Protein AF-A0A098EUV3-F1 (afdb_monomer)

Nearest PDB structures (foldseek):
  8utm-assembly1_E  TM=4.635E-01  e=2.327E-01  synthetic construct
  4qjv-assembly2_D  TM=3.927E-01  e=4.950E-01  Thermococcus kodakarensis KOD1
  4kyz-assembly1_A  TM=5.036E-01  e=3.480E+00  synthetic construct
  6rm3-assembly1_LX0  TM=3.423E-01  e=3.268E+00  Vairimorpha necatrix
  8p5d-assembly1_LX0  TM=2.807E-01  e=4.476E+00  Spraguea lophii 42_110

Mean predicted aligned error: 7.54 Å

Radius of gyration: 17.65 Å; Cα contacts (8 Å, |Δi|>4): 147; chains: 1; bounding box: 30×45×53 Å

Solvent-accessible surface area (backbone atoms only — not comparable to full-atom values): 7624 Å² total; per-residue (Å²): 129,76,75,63,62,61,56,56,58,53,56,56,56,52,52,60,53,52,53,55,51,52,54,51,52,50,52,51,51,53,54,50,35,32,44,76,59,73,40,68,77,43,82,48,92,64,76,62,86,81,67,82,48,90,64,37,48,75,49,32,29,40,42,99,59,25,36,40,39,39,38,30,72,47,93,41,66,68,62,52,46,55,52,52,56,54,50,56,73,75,56,90,68,98,45,81,64,49,78,48,81,57,90,71,36,33,38,39,37,38,46,73,61,85,55,59,72,58,56,47,37,51,49,54,24,55,55,61,70,78,110

Foldseek 3Di:
DVVVVVVVVVVVVVVVVVVVVVVVVVVVLLQVLLVVLVWHWDWDPDDDPLQPLVLWDWTKTDTPFFIKIKTFNNVDQVVSVCSVVVSLVPDDAPDRWDKDGDDGMIMITHTPDPPVSVVVSVVSSRVVVND

Secondary structure (DSSP, 8-state):
--SHHHHHHHHHHHHHHHHHHHHHHHHHHHHHHHHHTTPPPEEESSPPSS---TTSEEEEEEETTEEEEEEE--S-HHHHHH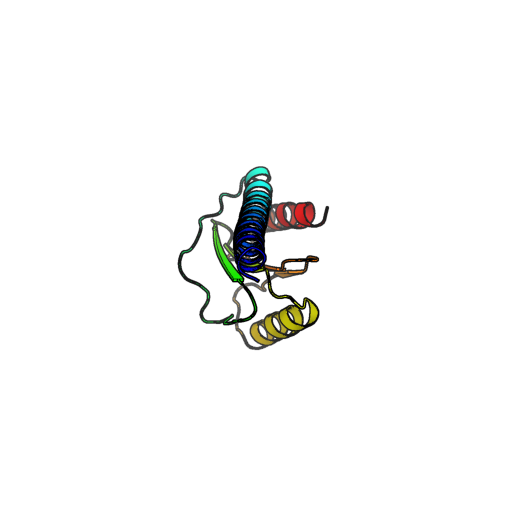HHHHHHTT---SS--EEEE-SSEEEEEEES---HHHHHHHHHHHHHTT-

Structure (mmCIF, N/CA/C/O backbone):
data_AF-A0A098EUV3-F1
#
_entry.id   AF-A0A098EUV3-F1
#
loop_
_atom_site.group_PDB
_atom_site.id
_atom_site.type_symbol
_atom_site.label_atom_id
_atom_site.label_alt_id
_atom_site.label_comp_id
_atom_site.label_asym_id
_atom_site.label_entity_id
_atom_site.label_seq_id
_atom_site.pdbx_PDB_ins_code
_atom_site.Cartn_x
_atom_site.Cartn_y
_atom_site.Cartn_z
_atom_site.occupancy
_atom_site.B_iso_or_equiv
_atom_site.auth_seq_id
_atom_site.auth_comp_id
_atom_site.auth_asym_id
_atom_site.auth_atom_id
_atom_site.pdbx_PDB_model_num
ATOM 1 N N . MET A 1 1 ? 16.422 27.456 -37.519 1.00 50.25 1 MET A N 1
ATOM 2 C CA . MET A 1 1 ? 16.629 26.378 -36.521 1.00 50.25 1 MET A CA 1
ATOM 3 C C . MET A 1 1 ? 16.911 26.858 -35.083 1.00 50.25 1 MET A C 1
ATOM 5 O O . MET A 1 1 ? 17.127 26.018 -34.230 1.00 50.25 1 MET A O 1
ATOM 9 N N . ARG A 1 2 ? 16.851 28.164 -34.746 1.00 48.22 2 ARG A N 1
ATOM 10 C CA . ARG A 1 2 ? 17.010 28.648 -33.348 1.00 48.22 2 ARG A CA 1
ATOM 11 C C . ARG A 1 2 ? 15.706 28.723 -32.531 1.00 48.22 2 ARG A C 1
ATOM 13 O O . ARG A 1 2 ? 15.763 28.720 -31.312 1.00 48.22 2 ARG A O 1
ATOM 20 N N . ARG A 1 3 ? 14.537 28.768 -33.186 1.00 47.22 3 ARG A N 1
ATOM 21 C CA . ARG A 1 3 ? 13.215 28.867 -32.526 1.00 47.22 3 ARG A CA 1
ATOM 22 C C . ARG A 1 3 ? 12.622 27.518 -32.086 1.00 47.22 3 ARG A C 1
ATOM 24 O O . ARG A 1 3 ? 11.745 27.506 -31.238 1.00 47.22 3 ARG A O 1
ATOM 31 N N . LEU A 1 4 ? 13.121 26.401 -32.626 1.00 47.12 4 LEU A N 1
ATOM 32 C CA . LEU A 1 4 ? 12.635 25.048 -32.310 1.00 47.12 4 LEU A CA 1
ATOM 33 C C . LEU A 1 4 ? 13.179 24.528 -30.960 1.00 47.12 4 LEU A C 1
ATOM 35 O O . LEU A 1 4 ? 12.511 23.767 -30.274 1.00 47.12 4 LEU A O 1
ATOM 39 N N . LEU A 1 5 ? 14.367 24.991 -30.554 1.00 49.41 5 LEU A N 1
ATOM 40 C CA . LEU A 1 5 ? 15.049 24.569 -29.322 1.00 49.41 5 LEU A CA 1
ATOM 41 C C . LEU A 1 5 ? 14.424 25.133 -28.034 1.00 49.41 5 LEU A C 1
ATOM 43 O O . LEU A 1 5 ? 14.559 24.515 -26.988 1.00 49.41 5 LEU A O 1
ATOM 47 N N . ILE A 1 6 ? 13.723 26.270 -28.105 1.00 53.44 6 ILE A N 1
ATOM 48 C CA . ILE A 1 6 ? 13.090 26.910 -26.933 1.00 53.44 6 ILE A CA 1
ATOM 49 C C . ILE A 1 6 ? 11.740 26.253 -26.600 1.00 53.44 6 ILE A C 1
ATOM 51 O O . ILE A 1 6 ? 11.339 26.207 -25.442 1.00 53.44 6 ILE A O 1
ATOM 55 N N . PHE A 1 7 ? 11.049 25.698 -27.601 1.00 50.88 7 PHE A N 1
ATOM 56 C CA . PHE A 1 7 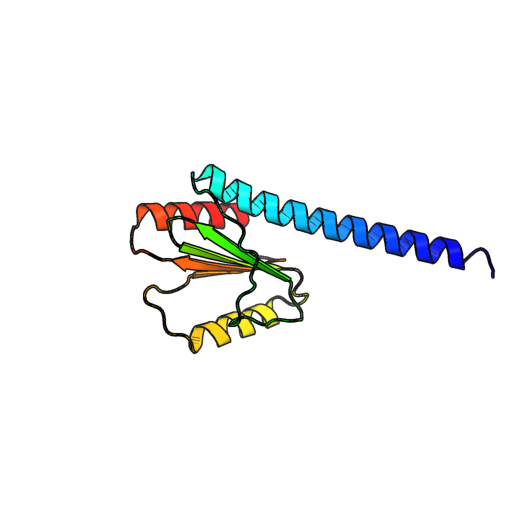? 9.801 24.963 -27.378 1.00 50.88 7 PHE A CA 1
ATOM 57 C C . PHE A 1 7 ? 10.042 23.593 -26.730 1.00 50.88 7 PHE A C 1
ATOM 59 O O . PHE A 1 7 ? 9.251 23.173 -25.889 1.00 50.88 7 PHE A O 1
ATOM 66 N N . LEU A 1 8 ? 11.149 22.919 -27.068 1.00 50.56 8 LEU A N 1
ATOM 67 C CA . LEU A 1 8 ? 11.457 21.589 -26.535 1.00 50.56 8 LEU A CA 1
ATOM 68 C C . LEU A 1 8 ? 11.769 21.611 -25.028 1.00 50.56 8 LEU A C 1
ATOM 70 O O . LEU A 1 8 ? 11.369 20.704 -24.306 1.00 50.56 8 LEU A O 1
ATOM 74 N N . SER A 1 9 ? 12.437 22.657 -24.535 1.00 54.31 9 SER A N 1
ATOM 75 C CA . SER A 1 9 ? 12.745 22.809 -23.108 1.00 54.31 9 SER A CA 1
ATOM 76 C C . SER A 1 9 ? 11.524 23.189 -22.261 1.00 54.31 9 SER A C 1
ATOM 78 O O . SER A 1 9 ? 11.454 22.793 -21.102 1.00 54.31 9 SER A O 1
ATOM 80 N N . PHE A 1 10 ? 10.534 23.887 -22.827 1.00 55.25 10 PHE A N 1
ATOM 81 C CA . PHE A 1 10 ? 9.285 24.211 -22.122 1.00 55.25 10 PHE A CA 1
ATOM 82 C C . PHE A 1 10 ? 8.374 22.986 -21.937 1.00 55.25 10 PHE A C 1
ATOM 84 O O . PHE A 1 10 ? 7.751 22.835 -20.890 1.00 55.25 10 PHE A O 1
ATOM 91 N N . LEU A 1 11 ? 8.337 22.085 -22.926 1.00 54.78 11 LEU A N 1
ATOM 92 C CA . LEU A 1 11 ? 7.590 20.822 -22.849 1.00 54.78 11 LEU A CA 1
ATOM 93 C C . LEU A 1 11 ? 8.120 19.889 -21.746 1.00 54.78 11 LEU A C 1
ATOM 95 O O . LEU A 1 11 ? 7.324 19.286 -21.032 1.00 54.78 11 LEU A O 1
ATOM 99 N N . LEU A 1 12 ? 9.442 19.823 -21.560 1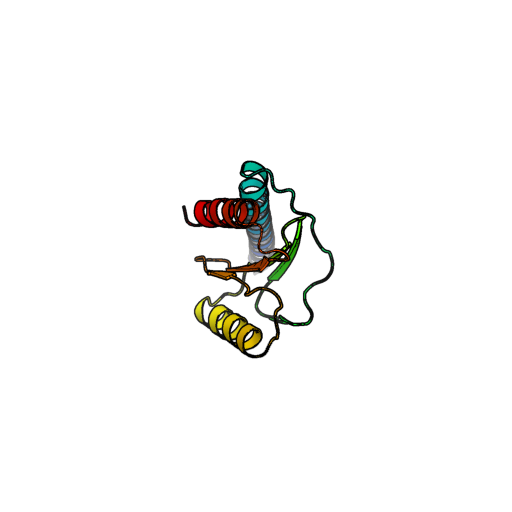.00 55.12 12 LEU A N 1
ATOM 100 C CA . LEU A 1 12 ? 10.071 18.981 -20.531 1.00 55.12 12 LEU A CA 1
ATOM 101 C C . LEU A 1 12 ? 9.845 19.495 -19.097 1.00 55.12 12 LEU A C 1
ATOM 103 O O . LEU A 1 12 ? 9.802 18.706 -18.157 1.00 55.12 12 LEU A O 1
ATOM 107 N N . LEU A 1 13 ? 9.683 20.810 -18.908 1.00 54.91 13 LEU A N 1
ATOM 108 C CA . LEU A 1 13 ? 9.392 21.389 -17.588 1.00 54.91 13 LEU A CA 1
ATOM 109 C C . LEU A 1 13 ? 7.931 21.179 -17.168 1.00 54.91 13 LEU A C 1
ATOM 111 O O . LEU A 1 13 ? 7.647 21.047 -15.980 1.00 54.91 13 LEU A O 1
ATOM 115 N N . LEU A 1 14 ? 7.007 21.122 -18.131 1.00 53.59 14 LEU A N 1
ATOM 116 C CA . LEU A 1 14 ? 5.595 20.844 -17.862 1.00 53.59 14 LEU A CA 1
ATOM 117 C C . LEU A 1 14 ? 5.369 19.380 -17.471 1.00 53.59 14 LEU A C 1
ATOM 119 O O . LEU A 1 14 ? 4.604 19.124 -16.545 1.00 53.59 14 LEU A O 1
ATOM 123 N N . SER A 1 15 ? 6.061 18.430 -18.111 1.00 58.19 15 SER A N 1
ATOM 124 C CA . SER A 1 15 ? 5.916 17.003 -17.789 1.00 58.19 15 SER A CA 1
ATOM 125 C C . SER A 1 15 ? 6.384 16.672 -16.372 1.00 58.19 15 SER A C 1
ATOM 127 O O . SER A 1 15 ? 5.690 15.961 -15.656 1.00 58.19 15 SER A O 1
ATOM 129 N N . ALA A 1 16 ? 7.511 17.244 -15.932 1.00 58.25 16 ALA A N 1
ATOM 130 C CA . ALA A 1 16 ? 8.020 17.038 -14.574 1.00 58.25 16 ALA A CA 1
ATOM 131 C C . ALA A 1 16 ? 7.096 17.629 -13.491 1.00 58.25 16 ALA A C 1
ATOM 133 O O . ALA A 1 16 ? 7.056 17.140 -12.365 1.00 58.25 16 ALA A O 1
ATOM 134 N N . CYS A 1 17 ? 6.346 18.684 -13.824 1.00 59.28 17 CYS A N 1
ATOM 135 C CA . CYS A 1 17 ? 5.401 19.310 -12.901 1.00 59.28 17 CYS A CA 1
ATOM 136 C C . CYS A 1 17 ? 4.115 18.478 -12.745 1.00 59.28 17 CYS A C 1
ATOM 138 O O . CYS A 1 17 ? 3.574 18.393 -11.646 1.00 59.28 17 CYS A O 1
ATOM 140 N N . ILE A 1 18 ? 3.650 17.849 -13.833 1.00 64.00 18 ILE A N 1
ATOM 141 C CA . ILE A 1 18 ? 2.469 16.971 -13.831 1.00 64.00 18 ILE A CA 1
ATOM 142 C C . ILE A 1 18 ? 2.750 15.693 -13.032 1.00 64.00 18 ILE A C 1
ATOM 144 O O . ILE A 1 18 ? 1.967 15.362 -12.148 1.00 64.00 18 ILE A O 1
ATOM 148 N N . ASP A 1 19 ? 3.894 15.048 -13.276 1.00 67.00 19 ASP A N 1
ATOM 149 C CA . ASP A 1 19 ? 4.310 13.817 -12.585 1.00 67.00 19 ASP A CA 1
ATOM 150 C C . ASP A 1 19 ? 4.367 14.028 -11.061 1.00 67.00 19 ASP A C 1
ATOM 152 O O . ASP A 1 19 ? 3.712 13.338 -10.285 1.00 67.00 19 ASP A O 1
ATOM 156 N N . ASN A 1 20 ? 5.017 15.111 -10.617 1.00 73.81 20 ASN A N 1
ATOM 157 C CA . ASN A 1 20 ? 5.085 15.452 -9.195 1.00 73.81 20 ASN A CA 1
ATOM 158 C C . ASN A 1 20 ? 3.699 15.737 -8.577 1.00 73.81 20 ASN A C 1
ATOM 160 O O . ASN A 1 20 ? 3.472 15.476 -7.397 1.00 73.81 20 ASN A O 1
ATOM 164 N N . GLN A 1 21 ? 2.754 16.271 -9.356 1.00 80.75 21 GLN A N 1
ATOM 165 C CA . GLN A 1 21 ? 1.396 16.522 -8.876 1.00 80.75 21 GLN A CA 1
ATOM 166 C C . GLN A 1 21 ? 0.584 15.226 -8.728 1.00 80.75 21 GLN A C 1
ATOM 168 O O . GLN A 1 21 ? -0.220 15.120 -7.801 1.00 80.75 21 GLN A O 1
ATOM 173 N N . GLU A 1 22 ? 0.762 14.259 -9.626 1.00 85.38 22 GLU A N 1
ATOM 174 C CA . GLU A 1 22 ? 0.114 12.946 -9.540 1.00 85.38 22 GLU A CA 1
ATOM 175 C C . GLU A 1 22 ? 0.642 12.141 -8.349 1.00 85.38 22 GLU A C 1
ATOM 177 O O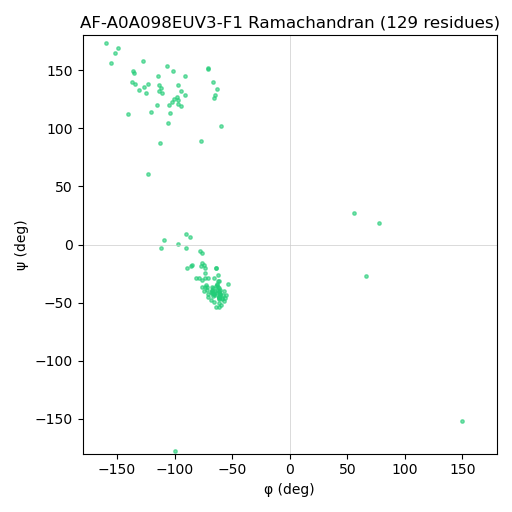 . GLU A 1 22 ? -0.152 11.577 -7.597 1.00 85.38 22 GLU A O 1
ATOM 182 N N . GLU A 1 23 ? 1.950 12.197 -8.088 1.00 88.44 23 GLU A N 1
ATOM 183 C CA . GLU A 1 23 ? 2.556 11.565 -6.912 1.00 88.44 23 GLU A CA 1
ATOM 184 C C . GLU A 1 23 ? 2.017 12.123 -5.595 1.00 88.44 23 GLU A C 1
ATOM 186 O O . GLU A 1 23 ? 1.666 11.360 -4.696 1.00 88.44 23 GLU A O 1
ATOM 191 N N . VAL A 1 24 ? 1.926 13.451 -5.472 1.00 88.25 24 VAL A N 1
ATOM 192 C CA . VAL A 1 24 ? 1.367 14.089 -4.271 1.00 88.25 24 VAL A CA 1
ATOM 193 C C . VAL A 1 24 ? -0.088 13.670 -4.072 1.00 88.25 24 VAL A C 1
ATOM 195 O O . VAL A 1 24 ? -0.462 13.265 -2.977 1.00 88.25 24 VAL A O 1
ATOM 198 N N . LYS A 1 25 ? -0.896 13.673 -5.139 1.00 91.12 25 LYS A N 1
ATOM 199 C CA . LYS A 1 25 ? -2.298 13.238 -5.066 1.00 91.12 25 LYS A CA 1
ATOM 200 C C . LYS A 1 25 ? -2.442 11.780 -4.639 1.00 91.12 25 LYS A C 1
ATOM 202 O O . LYS A 1 25 ? -3.354 11.473 -3.877 1.00 91.12 25 LYS A O 1
ATOM 207 N N . LEU A 1 26 ? -1.577 10.891 -5.127 1.00 93.19 26 LEU A N 1
ATOM 208 C CA . LEU A 1 26 ? -1.580 9.484 -4.730 1.00 93.19 26 LEU A CA 1
ATOM 209 C C . LEU A 1 26 ? -1.320 9.342 -3.227 1.00 93.19 26 LEU A C 1
ATOM 211 O O . LEU A 1 26 ? -2.087 8.678 -2.529 1.00 93.19 26 LEU A O 1
ATOM 215 N N . LYS A 1 27 ? -0.268 9.996 -2.726 1.00 93.44 27 LYS A N 1
ATOM 216 C CA . LYS A 1 27 ? 0.102 9.958 -1.303 1.00 93.44 27 LYS A CA 1
ATOM 217 C C . LYS A 1 27 ? -1.002 10.537 -0.430 1.00 93.44 27 LYS A C 1
ATOM 219 O O . LYS A 1 27 ? -1.401 9.903 0.543 1.00 93.44 27 LYS A O 1
ATOM 224 N N . ASP A 1 28 ? -1.564 11.676 -0.827 1.00 94.19 28 ASP A N 1
ATOM 225 C CA . ASP A 1 28 ? -2.687 12.301 -0.130 1.00 94.19 28 ASP A CA 1
ATOM 226 C C . ASP A 1 28 ? -3.924 11.387 -0.118 1.00 94.19 28 ASP A C 1
ATOM 228 O O . ASP A 1 28 ? -4.578 11.269 0.921 1.00 94.19 28 ASP A O 1
ATOM 232 N N . LYS A 1 29 ? -4.234 10.693 -1.229 1.00 94.50 29 LYS A N 1
ATOM 233 C CA . LYS A 1 29 ? -5.333 9.705 -1.301 1.00 94.50 29 LYS A CA 1
ATOM 234 C C . LYS A 1 29 ? -5.121 8.584 -0.281 1.00 94.50 29 LYS A C 1
ATOM 236 O O . LYS A 1 29 ? -6.048 8.249 0.455 1.00 94.50 29 LYS A O 1
ATOM 241 N N . ILE A 1 30 ? -3.909 8.030 -0.213 1.00 95.50 30 ILE A N 1
ATOM 242 C CA . ILE A 1 30 ? -3.564 6.955 0.727 1.00 95.50 30 ILE A CA 1
ATOM 243 C C . ILE A 1 30 ? -3.683 7.460 2.165 1.00 95.50 30 ILE A C 1
ATOM 245 O O . ILE A 1 30 ? -4.441 6.886 2.943 1.00 95.50 30 ILE A O 1
ATOM 249 N N . ILE A 1 31 ? -3.025 8.568 2.506 1.00 96.06 31 ILE A N 1
ATOM 250 C CA . ILE 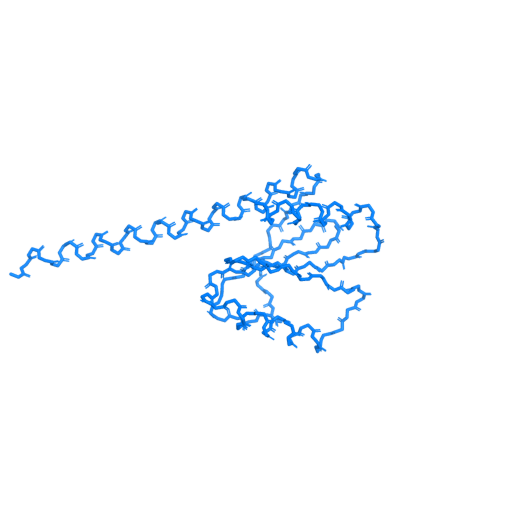A 1 31 ? -3.067 9.149 3.855 1.00 96.06 31 ILE A CA 1
ATOM 251 C C . ILE A 1 31 ? -4.510 9.435 4.288 1.00 96.06 31 ILE A C 1
ATOM 253 O O . ILE A 1 31 ? -4.903 9.055 5.390 1.00 96.06 31 ILE A O 1
ATOM 257 N N . SER A 1 32 ? -5.319 10.034 3.411 1.00 96.44 32 SER A N 1
ATOM 258 C CA . SER A 1 32 ? -6.724 10.342 3.709 1.00 96.44 32 SER A CA 1
ATOM 259 C C . SER A 1 32 ? -7.534 9.076 3.986 1.00 96.44 32 SER A C 1
ATOM 261 O O . SER A 1 32 ? -8.290 9.038 4.953 1.00 96.44 32 SER A O 1
ATOM 263 N N . SER A 1 33 ? -7.336 8.011 3.199 1.00 97.12 33 SER A N 1
ATOM 264 C CA . SER A 1 33 ? -8.079 6.755 3.385 1.00 97.12 33 SER A CA 1
ATOM 265 C C . SER A 1 33 ? -7.838 6.112 4.757 1.00 97.12 33 SER A C 1
ATOM 267 O O . SER A 1 33 ? -8.778 5.606 5.367 1.00 97.12 33 SER A O 1
ATOM 269 N N . PHE A 1 34 ? -6.609 6.191 5.278 1.00 97.19 34 PHE A N 1
ATOM 270 C C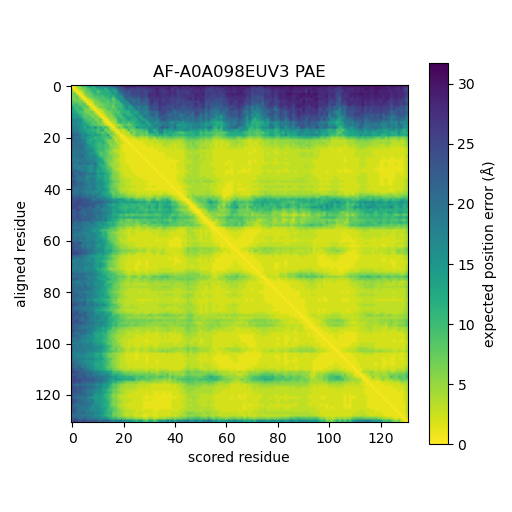A . PHE A 1 34 ? -6.265 5.700 6.614 1.00 97.19 34 PHE A CA 1
ATOM 271 C C . PHE A 1 34 ? -6.793 6.629 7.713 1.00 97.19 34 PHE A C 1
ATOM 273 O O . PHE A 1 34 ? -7.323 6.153 8.717 1.00 97.19 34 PHE A O 1
ATOM 280 N N . GLN A 1 35 ? -6.720 7.947 7.508 1.00 96.62 35 GLN A N 1
ATOM 281 C CA . GLN A 1 35 ? -7.243 8.932 8.460 1.00 96.62 35 GLN A CA 1
ATOM 282 C C . GLN A 1 35 ? -8.758 8.815 8.654 1.00 96.62 35 GLN A C 1
ATOM 284 O O . GLN A 1 35 ? -9.237 8.964 9.777 1.00 96.62 35 GLN A O 1
ATOM 289 N N . GLU A 1 36 ? -9.513 8.509 7.597 1.00 96.94 36 GLU A N 1
ATOM 290 C CA . GLU A 1 36 ? -10.955 8.249 7.687 1.00 96.94 36 GLU A CA 1
ATOM 291 C C . GLU A 1 36 ? -11.292 7.050 8.584 1.00 96.94 36 GLU A C 1
ATOM 293 O O . GLU A 1 36 ? -12.331 7.051 9.240 1.00 96.94 36 GLU A O 1
ATOM 298 N N . GLU A 1 37 ? -10.410 6.051 8.644 1.00 96.94 37 GLU A N 1
ATOM 299 C CA . GLU A 1 37 ? -10.531 4.891 9.538 1.00 96.94 37 GLU A CA 1
ATOM 300 C C . GLU A 1 37 ? -9.920 5.152 10.930 1.00 96.94 37 GLU A C 1
ATOM 302 O O . GLU A 1 37 ? -9.841 4.255 11.772 1.00 96.94 37 GLU A O 1
ATOM 307 N N . GLY A 1 38 ? -9.491 6.390 11.199 1.00 96.38 38 GLY A N 1
ATOM 308 C CA . GLY A 1 38 ? -8.886 6.797 12.465 1.00 96.38 38 GLY A CA 1
ATOM 309 C C . GLY A 1 38 ? -7.428 6.366 12.636 1.00 96.38 38 GLY A C 1
ATOM 310 O O . GLY A 1 38 ? -6.938 6.353 13.763 1.00 96.38 38 GLY A O 1
ATOM 311 N N . ILE A 1 39 ? -6.728 6.016 11.552 1.00 96.19 39 ILE A N 1
ATOM 312 C CA . ILE A 1 39 ? -5.315 5.622 11.571 1.00 96.19 39 ILE A CA 1
ATOM 313 C C . ILE A 1 39 ? -4.447 6.799 11.120 1.00 96.19 39 ILE A C 1
ATOM 315 O O . ILE A 1 39 ? -4.623 7.351 10.033 1.00 96.19 39 ILE A O 1
ATOM 319 N N . HIS A 1 40 ? -3.474 7.174 11.950 1.00 96.06 40 HIS A N 1
ATOM 320 C CA . HIS A 1 40 ? -2.480 8.184 11.600 1.00 96.06 40 HIS A CA 1
ATOM 321 C C . HIS A 1 40 ? -1.225 7.517 11.032 1.00 96.06 40 HIS A C 1
ATOM 323 O O . HIS A 1 40 ? -0.596 6.721 11.722 1.00 96.06 40 HIS A O 1
ATOM 329 N N . LEU A 1 41 ? -0.880 7.841 9.784 1.00 95.88 41 LEU A N 1
ATOM 330 C CA . LEU A 1 41 ? 0.334 7.361 9.127 1.00 95.88 41 LEU A CA 1
ATOM 331 C C . LEU A 1 41 ? 1.497 8.330 9.355 1.00 95.88 41 LEU A C 1
ATOM 333 O O . LEU A 1 41 ? 1.387 9.519 9.048 1.00 95.88 41 LEU A O 1
ATOM 337 N N . GLU A 1 42 ? 2.628 7.805 9.815 1.00 94.56 42 GLU A N 1
ATOM 338 C CA . GLU A 1 42 ? 3.874 8.549 9.992 1.00 94.56 42 GLU A CA 1
ATOM 339 C C . GLU A 1 42 ? 4.874 8.186 8.889 1.00 94.56 42 GLU A C 1
ATOM 341 O O . GLU A 1 42 ? 5.257 7.027 8.744 1.00 94.56 42 GLU A O 1
ATOM 346 N N . VAL A 1 43 ? 5.305 9.178 8.102 1.00 91.94 43 VAL A N 1
ATOM 347 C CA . VAL A 1 43 ? 6.280 8.979 7.015 1.00 91.94 43 VAL A CA 1
ATOM 348 C C . VAL A 1 43 ? 7.635 8.576 7.589 1.00 91.94 43 VAL A C 1
ATOM 350 O O . VAL A 1 43 ? 8.231 9.319 8.374 1.00 91.94 43 VAL A O 1
ATOM 353 N N . GLN A 1 44 ? 8.175 7.463 7.103 1.00 88.56 44 GLN A N 1
ATOM 354 C CA . GLN A 1 44 ? 9.545 7.050 7.368 1.00 88.56 44 GLN A CA 1
ATOM 355 C C . GLN A 1 44 ? 10.481 7.513 6.252 1.00 88.56 44 GLN A C 1
ATOM 357 O O . GLN A 1 44 ? 10.210 7.341 5.066 1.00 88.56 44 GLN A O 1
ATOM 362 N N . LYS A 1 45 ? 11.608 8.120 6.643 1.00 76.00 45 LYS A N 1
ATOM 363 C CA . LYS A 1 45 ? 12.590 8.681 5.694 1.00 76.00 45 LYS A CA 1
ATOM 364 C C . LYS A 1 45 ? 13.476 7.628 5.034 1.00 76.00 45 LYS A C 1
ATOM 366 O O . LYS A 1 45 ? 14.101 7.927 4.019 1.00 76.00 45 LYS A O 1
ATOM 371 N N . ASP A 1 46 ? 13.547 6.440 5.622 1.00 73.19 46 ASP A N 1
ATOM 372 C CA . ASP A 1 46 ? 14.406 5.368 5.146 1.00 73.19 46 ASP A CA 1
ATOM 373 C C . ASP A 1 46 ? 13.603 4.395 4.284 1.00 73.19 46 ASP A C 1
ATOM 375 O O . ASP A 1 46 ? 12.586 3.848 4.716 1.00 73.19 46 ASP A O 1
ATOM 379 N N . ASN A 1 47 ? 14.098 4.149 3.071 1.00 73.31 47 ASN A N 1
ATOM 380 C CA . ASN A 1 47 ? 13.589 3.077 2.227 1.00 73.31 47 ASN A CA 1
ATOM 381 C C . ASN A 1 47 ? 13.998 1.716 2.797 1.00 73.31 47 ASN A C 1
ATOM 383 O O . ASN A 1 47 ? 15.037 1.555 3.451 1.00 73.31 47 ASN A O 1
ATOM 387 N N . SER A 1 48 ? 13.183 0.711 2.523 1.00 69.75 48 SER A N 1
ATOM 388 C CA . SER A 1 48 ? 13.437 -0.661 2.896 1.00 69.75 48 SER A CA 1
ATOM 389 C C . SER A 1 48 ? 14.699 -1.169 2.194 1.00 69.75 48 SER A C 1
ATOM 391 O O . SER A 1 48 ? 14.904 -1.011 0.993 1.00 69.75 48 SER A O 1
ATOM 393 N N . LYS A 1 49 ? 15.575 -1.830 2.953 1.00 71.00 49 LYS A N 1
ATOM 394 C CA . LYS A 1 49 ? 16.740 -2.517 2.371 1.00 71.00 49 LYS A CA 1
ATOM 395 C C . LYS A 1 49 ? 16.349 -3.806 1.648 1.00 71.00 49 LYS A C 1
ATOM 397 O O . LYS A 1 49 ? 17.124 -4.319 0.850 1.00 71.00 49 LYS A O 1
ATOM 402 N N . SER A 1 50 ? 15.179 -4.348 1.981 1.00 71.94 50 SER A N 1
ATOM 403 C CA . SER A 1 50 ? 14.685 -5.627 1.476 1.00 71.94 50 SER A CA 1
ATOM 404 C C . SER A 1 50 ? 13.959 -5.503 0.140 1.00 71.94 50 SER A C 1
ATOM 406 O O . SER A 1 50 ? 13.836 -6.511 -0.542 1.00 71.94 50 SER A O 1
ATOM 408 N N . PHE A 1 51 ? 13.507 -4.311 -0.258 1.00 78.56 51 PHE A N 1
ATOM 409 C CA . PHE A 1 51 ? 12.790 -4.085 -1.514 1.00 78.56 51 PHE A CA 1
ATOM 410 C C . PHE A 1 51 ? 13.498 -3.023 -2.371 1.00 78.56 51 PHE A C 1
ATOM 412 O O . PHE A 1 51 ? 12.945 -1.987 -2.710 1.00 78.56 51 PHE A O 1
ATOM 419 N N . ASP A 1 52 ? 14.752 -3.291 -2.753 1.00 74.56 52 ASP A N 1
ATOM 420 C CA . ASP A 1 52 ? 15.496 -2.423 -3.677 1.00 74.56 52 ASP A CA 1
ATOM 421 C C . ASP A 1 52 ? 15.032 -2.635 -5.129 1.00 74.56 52 ASP A C 1
ATOM 423 O O . ASP A 1 52 ? 15.523 -3.500 -5.868 1.00 74.56 52 ASP A O 1
ATOM 427 N N . PHE A 1 53 ? 14.020 -1.866 -5.524 1.00 82.56 53 PHE A N 1
ATOM 428 C CA . PHE A 1 53 ? 13.422 -1.895 -6.854 1.00 82.56 53 PHE A CA 1
ATOM 429 C C . PHE A 1 53 ? 13.721 -0.579 -7.583 1.00 82.56 53 PHE A C 1
ATOM 431 O O . PHE A 1 53 ? 12.900 0.337 -7.537 1.00 82.56 53 PHE A O 1
ATOM 438 N N . PRO A 1 54 ? 14.865 -0.465 -8.287 1.00 76.06 54 PRO A N 1
ATOM 439 C CA . PRO A 1 54 ? 15.323 0.799 -8.873 1.00 76.06 54 PRO A CA 1
ATOM 440 C C . PRO A 1 54 ? 14.389 1.348 -9.959 1.00 76.06 54 PRO A C 1
ATOM 442 O O . PRO A 1 54 ? 14.431 2.532 -10.277 1.00 76.06 54 PRO A O 1
ATOM 445 N N . GLU A 1 55 ? 13.549 0.493 -10.542 1.00 82.44 55 GLU A N 1
ATOM 446 C CA . GLU A 1 55 ? 12.491 0.887 -11.471 1.00 82.44 55 GLU A CA 1
ATOM 447 C C . GLU A 1 55 ? 11.242 1.487 -10.806 1.00 82.44 55 GLU A C 1
ATOM 449 O O . GLU A 1 55 ? 10.355 1.919 -11.530 1.00 82.44 55 GLU A O 1
ATOM 454 N N . SER A 1 56 ? 11.148 1.514 -9.474 1.00 89.69 56 SER A N 1
ATOM 455 C CA . SER A 1 56 ? 9.985 2.009 -8.730 1.00 89.69 56 SER A CA 1
ATOM 456 C C . SER A 1 56 ? 10.379 3.047 -7.686 1.00 89.69 56 SER A C 1
ATOM 458 O O . SER A 1 56 ? 11.519 3.086 -7.223 1.00 89.69 56 SER A O 1
ATOM 460 N N . LYS A 1 57 ? 9.420 3.876 -7.284 1.00 90.88 57 LYS A N 1
ATOM 461 C CA . LYS A 1 57 ? 9.535 4.686 -6.074 1.00 90.88 57 LYS A CA 1
ATOM 462 C C . LYS A 1 57 ? 8.956 3.917 -4.896 1.00 90.88 57 LYS A C 1
ATOM 464 O O . LYS A 1 57 ? 7.972 3.196 -5.055 1.00 90.88 57 LYS A O 1
ATOM 469 N N . GLU A 1 58 ? 9.568 4.108 -3.735 1.00 92.12 58 GLU A N 1
ATOM 470 C CA . GLU A 1 58 ? 9.159 3.496 -2.476 1.00 92.12 58 GLU A CA 1
ATOM 471 C C . GLU A 1 58 ? 8.888 4.589 -1.438 1.00 92.12 58 GLU A C 1
ATOM 473 O O . GLU A 1 58 ? 9.654 5.550 -1.339 1.00 92.12 58 GLU A O 1
ATOM 478 N N . GLU A 1 59 ? 7.819 4.434 -0.661 1.00 92.56 59 GLU A N 1
ATOM 479 C CA . GLU A 1 59 ? 7.585 5.218 0.550 1.00 92.56 59 GLU A CA 1
ATOM 480 C C . GLU A 1 59 ? 7.080 4.322 1.678 1.00 92.56 59 GLU A C 1
ATOM 482 O O . GLU A 1 59 ? 6.282 3.409 1.461 1.00 92.56 59 GLU A O 1
ATOM 487 N N . ASN A 1 60 ? 7.562 4.577 2.890 1.00 94.31 60 ASN A N 1
ATOM 488 C CA . ASN A 1 60 ? 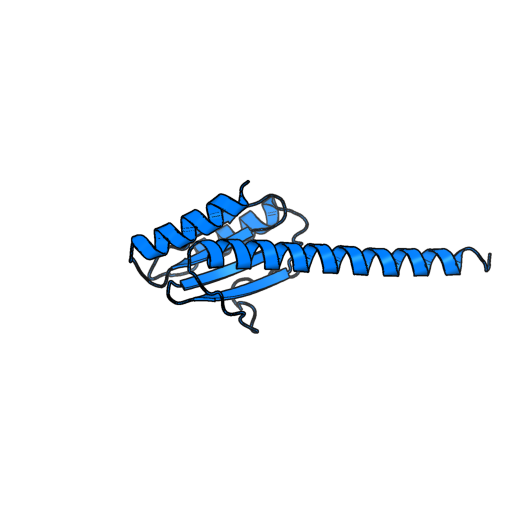7.253 3.774 4.063 1.00 94.31 60 ASN A CA 1
ATOM 489 C C . ASN A 1 60 ? 6.442 4.603 5.048 1.00 94.31 60 ASN A C 1
ATOM 491 O O . ASN A 1 60 ? 6.780 5.759 5.308 1.00 94.31 60 ASN A O 1
ATOM 495 N N . TYR A 1 61 ? 5.413 3.989 5.621 1.00 94.88 61 TYR A N 1
ATOM 496 C CA . TYR A 1 61 ? 4.613 4.604 6.669 1.00 94.88 61 TYR A CA 1
ATOM 497 C C . TYR A 1 61 ? 4.457 3.651 7.844 1.00 94.88 61 TYR A C 1
ATOM 499 O O . TYR A 1 61 ? 4.088 2.493 7.645 1.00 94.88 61 TYR A O 1
ATOM 507 N N . ASP A 1 62 ? 4.666 4.163 9.051 1.00 95.38 62 ASP A N 1
ATOM 508 C CA . ASP A 1 62 ? 4.424 3.440 10.297 1.00 95.38 62 ASP A CA 1
ATOM 509 C C . ASP A 1 62 ? 3.162 3.964 10.991 1.00 95.38 62 ASP A C 1
ATOM 511 O O . ASP A 1 62 ? 2.747 5.110 10.802 1.00 95.38 62 ASP A O 1
ATOM 515 N N . PHE A 1 63 ? 2.533 3.101 11.785 1.00 94.62 63 PHE A N 1
ATOM 516 C CA . PHE A 1 63 ? 1.389 3.411 12.638 1.00 94.62 63 PHE A CA 1
ATOM 517 C C . PHE A 1 63 ? 1.272 2.354 13.750 1.00 94.62 63 PHE A C 1
ATOM 519 O O . PHE A 1 63 ? 1.974 1.344 13.744 1.00 94.62 63 PHE A O 1
ATOM 526 N N . GLU A 1 64 ? 0.367 2.548 14.714 1.00 90.44 64 GLU A N 1
ATOM 527 C CA . GLU A 1 64 ? 0.214 1.642 15.870 1.00 90.44 64 GLU A CA 1
ATOM 528 C C . GLU A 1 64 ? 0.016 0.163 15.472 1.00 90.44 64 GLU A C 1
ATOM 530 O O . GLU A 1 64 ? 0.506 -0.742 16.144 1.00 90.44 64 GLU A O 1
ATOM 535 N N . GLY A 1 65 ? -0.664 -0.090 14.349 1.00 89.88 65 GLY A N 1
ATOM 536 C CA . GLY A 1 65 ? -1.013 -1.436 13.885 1.00 89.88 65 GLY A CA 1
ATOM 537 C C . GLY A 1 65 ? -0.004 -2.114 12.974 1.00 89.88 65 GLY A C 1
ATOM 538 O O . GLY A 1 65 ? -0.223 -3.263 12.578 1.00 89.88 65 GLY A O 1
ATOM 539 N N . GLY A 1 66 ? 1.080 -1.436 12.610 1.00 94.19 66 GLY A N 1
ATOM 540 C CA . GLY A 1 66 ? 2.031 -1.986 11.662 1.00 94.19 66 GLY A CA 1
ATOM 541 C C . GLY A 1 66 ? 2.725 -0.936 10.824 1.00 94.19 66 GLY A C 1
ATOM 542 O O . GLY A 1 66 ? 2.889 0.218 11.214 1.00 94.19 66 GLY A O 1
ATOM 543 N N . ARG A 1 67 ? 3.113 -1.375 9.635 1.00 94.88 67 ARG A N 1
ATOM 544 C CA . ARG A 1 67 ? 3.694 -0.522 8.608 1.00 94.88 67 ARG A CA 1
ATOM 545 C C . ARG A 1 67 ? 3.094 -0.840 7.255 1.00 94.88 67 ARG A C 1
ATOM 547 O O . ARG A 1 67 ? 2.758 -1.993 6.977 1.00 94.88 67 ARG A O 1
ATOM 554 N N . ILE A 1 68 ? 3.017 0.162 6.395 1.00 96.06 68 ILE A N 1
ATOM 555 C CA . ILE A 1 68 ? 2.776 -0.040 4.971 1.00 96.06 68 ILE A CA 1
ATOM 556 C C . ILE A 1 68 ? 3.998 0.391 4.161 1.00 96.06 68 ILE A C 1
ATOM 558 O O . ILE A 1 68 ? 4.685 1.352 4.506 1.00 96.06 68 ILE A O 1
ATOM 562 N N . ILE A 1 69 ? 4.258 -0.330 3.075 1.00 95.44 69 ILE A N 1
ATOM 563 C CA . ILE A 1 69 ? 5.239 0.042 2.056 1.00 95.44 69 ILE A CA 1
ATOM 564 C C . ILE A 1 69 ? 4.483 0.294 0.759 1.00 95.44 69 ILE A C 1
ATOM 566 O O . ILE A 1 69 ? 3.806 -0.604 0.257 1.00 95.44 69 ILE A O 1
ATOM 570 N N . LEU A 1 70 ? 4.586 1.511 0.237 1.00 95.38 70 LEU A N 1
ATOM 571 C CA . LEU A 1 70 ? 3.989 1.943 -1.018 1.00 95.38 70 LEU A CA 1
ATOM 572 C C . LEU A 1 70 ? 5.026 1.849 -2.139 1.00 95.38 70 LEU A C 1
ATOM 574 O O . LEU A 1 70 ? 6.060 2.505 -2.067 1.00 95.38 70 LEU A O 1
ATOM 578 N N . PHE A 1 71 ? 4.705 1.111 -3.200 1.00 95.00 71 PHE A N 1
ATOM 579 C CA . PHE A 1 71 ? 5.458 1.087 -4.454 1.00 95.00 71 PHE A CA 1
ATOM 580 C C . PHE A 1 71 ? 4.650 1.745 -5.565 1.00 95.00 71 PHE A C 1
ATOM 582 O O . PHE A 1 71 ? 3.489 1.396 -5.774 1.00 95.00 71 PHE A O 1
ATOM 589 N N . TYR A 1 72 ? 5.255 2.664 -6.309 1.00 93.75 72 TYR A N 1
ATOM 590 C CA . TYR A 1 72 ? 4.591 3.381 -7.401 1.00 93.75 72 TYR A CA 1
ATOM 591 C C . TYR A 1 72 ? 5.585 3.759 -8.506 1.00 93.75 72 TYR A C 1
ATOM 593 O O . TYR A 1 72 ? 6.796 3.586 -8.352 1.00 93.75 72 TYR A O 1
ATOM 601 N N . ASN A 1 73 ? 5.084 4.217 -9.656 1.00 91.06 73 ASN A N 1
ATOM 602 C CA . ASN A 1 73 ? 5.889 4.545 -10.843 1.00 91.06 73 ASN A CA 1
ATOM 603 C C . ASN A 1 73 ? 6.771 3.382 -11.358 1.00 91.06 73 ASN A C 1
ATOM 605 O O . ASN A 1 73 ? 7.790 3.618 -11.998 1.00 91.06 73 ASN A O 1
ATOM 609 N N . PHE A 1 74 ? 6.377 2.122 -11.125 1.00 88.12 74 PHE A N 1
ATOM 610 C CA . PHE A 1 74 ? 7.154 0.931 -11.516 1.00 88.12 74 PHE A CA 1
ATOM 611 C C . PHE A 1 74 ? 7.093 0.573 -13.013 1.00 88.12 74 PHE A C 1
ATOM 613 O O . PHE A 1 74 ? 7.776 -0.351 -13.457 1.00 88.12 74 PHE A O 1
ATOM 620 N N . GLY A 1 75 ? 6.252 1.252 -13.803 1.00 83.12 75 GLY A N 1
ATOM 621 C CA . GLY A 1 75 ? 6.108 1.094 -15.260 1.00 83.12 75 GLY A CA 1
ATOM 622 C C . GLY A 1 75 ? 5.547 -0.253 -15.753 1.00 83.12 75 GLY A C 1
ATOM 623 O O . GLY A 1 75 ? 4.945 -0.305 -16.822 1.00 83.12 75 GLY A O 1
ATOM 624 N N . ASN A 1 76 ? 5.721 -1.345 -15.002 1.00 87.25 76 ASN A N 1
ATOM 625 C CA . ASN A 1 76 ? 5.199 -2.675 -15.303 1.00 87.25 76 ASN A CA 1
ATOM 626 C C . ASN A 1 76 ? 4.700 -3.377 -14.028 1.00 87.25 76 ASN A C 1
ATOM 628 O O . ASN A 1 76 ? 5.491 -3.772 -13.168 1.00 87.25 76 ASN A O 1
ATOM 632 N N . ARG A 1 77 ? 3.378 -3.565 -13.951 1.00 88.81 77 ARG A N 1
ATOM 633 C CA . ARG A 1 77 ? 2.682 -4.166 -12.806 1.00 88.81 77 ARG A CA 1
ATOM 634 C C . ARG A 1 77 ? 3.044 -5.634 -12.560 1.00 88.81 77 ARG A C 1
ATOM 636 O O . ARG A 1 77 ? 3.220 -6.036 -11.415 1.00 88.81 77 ARG A O 1
ATOM 643 N N . GLU A 1 78 ? 3.191 -6.435 -13.609 1.00 90.94 78 GLU A N 1
ATOM 644 C CA . GLU A 1 78 ? 3.539 -7.855 -13.450 1.00 90.94 78 GLU A CA 1
ATOM 645 C C . GLU A 1 78 ? 4.959 -8.014 -12.907 1.00 90.94 78 GLU A C 1
ATOM 647 O O . GLU A 1 78 ? 5.210 -8.807 -12.004 1.00 90.94 78 GLU A O 1
ATOM 652 N N . ARG A 1 79 ? 5.887 -7.176 -13.375 1.00 89.44 79 ARG A N 1
ATOM 653 C CA . ARG A 1 79 ? 7.271 -7.208 -12.899 1.00 89.44 79 ARG A CA 1
ATOM 654 C C . ARG A 1 79 ? 7.396 -6.807 -11.428 1.00 89.44 79 ARG A C 1
ATOM 656 O O . ARG A 1 79 ? 8.164 -7.438 -10.703 1.00 89.44 79 ARG A O 1
ATOM 663 N N . ILE A 1 80 ? 6.681 -5.770 -10.976 1.00 91.50 80 ILE A N 1
ATOM 664 C CA . ILE A 1 80 ? 6.709 -5.396 -9.551 1.00 91.50 80 ILE A CA 1
ATOM 665 C C . ILE A 1 80 ? 6.058 -6.485 -8.694 1.00 91.50 80 ILE A C 1
ATOM 667 O O . ILE A 1 80 ? 6.575 -6.807 -7.628 1.00 91.50 80 ILE A O 1
ATOM 671 N N . LYS A 1 81 ? 4.989 -7.115 -9.196 1.00 94.00 81 LYS A N 1
ATOM 672 C CA . LYS A 1 81 ? 4.317 -8.235 -8.539 1.00 94.00 81 LYS A CA 1
ATOM 673 C C . LYS A 1 81 ? 5.255 -9.418 -8.326 1.00 94.00 81 LYS A C 1
ATOM 675 O O . LYS A 1 81 ? 5.406 -9.873 -7.199 1.00 94.00 81 LYS A O 1
ATOM 680 N N . GLU A 1 82 ? 5.933 -9.875 -9.377 1.00 92.88 82 GLU A N 1
ATOM 681 C CA . GLU A 1 82 ? 6.900 -10.976 -9.287 1.00 92.88 82 GLU A CA 1
ATOM 682 C C . GLU A 1 82 ? 8.011 -10.689 -8.270 1.00 92.88 82 GLU A C 1
ATOM 684 O O . GLU A 1 82 ? 8.417 -11.575 -7.519 1.00 92.88 82 GLU A O 1
ATOM 689 N N . ARG A 1 83 ? 8.494 -9.443 -8.220 1.00 92.06 83 ARG A N 1
ATOM 690 C CA . ARG A 1 83 ? 9.553 -9.032 -7.292 1.00 92.06 83 ARG A CA 1
ATOM 691 C C . ARG A 1 83 ? 9.085 -8.960 -5.844 1.00 92.06 83 ARG A C 1
ATOM 693 O O . ARG A 1 83 ? 9.791 -9.447 -4.965 1.00 92.06 83 ARG A O 1
ATOM 700 N N . ILE A 1 84 ? 7.917 -8.371 -5.595 1.00 94.56 84 ILE A N 1
ATOM 701 C CA . ILE A 1 84 ? 7.320 -8.327 -4.257 1.00 94.56 84 ILE A CA 1
ATOM 702 C C . ILE A 1 84 ? 7.057 -9.752 -3.772 1.00 94.56 84 ILE A C 1
ATOM 704 O O . ILE A 1 84 ? 7.558 -10.135 -2.716 1.00 94.56 84 ILE A O 1
ATOM 708 N N . ASP A 1 85 ? 6.341 -10.550 -4.567 1.00 93.25 85 ASP A N 1
ATOM 709 C CA . ASP A 1 85 ? 5.975 -11.920 -4.208 1.00 93.25 85 ASP A CA 1
ATOM 710 C C . ASP A 1 85 ? 7.241 -12.782 -3.990 1.00 93.25 85 ASP A C 1
ATOM 712 O O . ASP A 1 85 ? 7.315 -13.553 -3.032 1.00 93.25 85 ASP A O 1
ATOM 716 N N . GLY A 1 86 ? 8.279 -12.598 -4.817 1.00 93.12 86 GLY A N 1
ATOM 717 C CA . GLY A 1 86 ? 9.570 -13.277 -4.680 1.00 93.12 86 GLY A CA 1
ATOM 718 C C . GLY A 1 86 ? 10.342 -12.904 -3.410 1.00 93.12 86 GLY A C 1
ATOM 719 O O . GLY A 1 86 ? 10.865 -13.792 -2.736 1.00 93.12 86 GLY A O 1
ATOM 720 N N . ASN A 1 87 ? 10.385 -11.618 -3.048 1.00 92.69 87 ASN A N 1
ATOM 721 C CA . ASN A 1 87 ? 11.033 -11.170 -1.813 1.00 92.69 87 ASN A CA 1
ATOM 722 C C . ASN A 1 87 ? 10.286 -11.673 -0.575 1.00 92.69 87 ASN A C 1
ATOM 724 O O . ASN A 1 87 ? 10.909 -12.173 0.358 1.00 92.69 87 ASN A O 1
ATOM 728 N N . LEU A 1 88 ? 8.953 -11.592 -0.573 1.00 94.00 88 LEU A N 1
ATOM 729 C CA . LEU A 1 88 ? 8.139 -12.063 0.548 1.00 94.00 88 LEU A CA 1
ATOM 730 C C . LEU A 1 88 ? 8.269 -13.576 0.765 1.00 94.00 88 LEU A C 1
ATOM 732 O O . LEU A 1 88 ? 8.280 -14.023 1.907 1.00 94.00 88 LEU A O 1
ATOM 736 N N . ALA A 1 89 ? 8.425 -14.365 -0.301 1.00 92.69 89 ALA A N 1
ATOM 737 C CA . ALA A 1 89 ? 8.548 -15.821 -0.208 1.00 92.69 89 ALA A CA 1
ATOM 738 C C . ALA A 1 89 ? 9.807 -16.308 0.536 1.00 92.69 89 ALA A C 1
ATOM 740 O O . ALA A 1 89 ? 9.842 -17.453 0.984 1.00 92.69 89 ALA A O 1
ATOM 741 N N . VAL A 1 90 ? 10.841 -15.469 0.652 1.00 91.25 90 VAL A N 1
ATOM 742 C CA . VAL A 1 90 ? 12.125 -15.824 1.286 1.00 91.25 90 VAL A CA 1
ATOM 743 C C . VAL A 1 90 ? 12.349 -15.137 2.634 1.00 91.25 90 VAL A C 1
ATOM 745 O O . VAL A 1 90 ? 13.417 -15.275 3.228 1.00 91.25 90 VAL A O 1
ATOM 748 N N . MET A 1 91 ? 11.364 -14.380 3.112 1.00 90.56 91 MET A N 1
ATOM 749 C CA . MET A 1 91 ? 11.427 -13.649 4.372 1.00 90.56 91 MET A CA 1
ATOM 750 C C . MET A 1 91 ? 10.660 -14.386 5.473 1.00 90.56 91 MET A C 1
ATOM 752 O O . MET A 1 91 ? 9.663 -15.060 5.223 1.00 90.56 91 MET A O 1
ATOM 756 N N . GLU A 1 92 ? 11.122 -14.227 6.711 1.00 89.81 92 GLU A N 1
ATOM 757 C CA . GLU A 1 92 ? 10.424 -14.726 7.895 1.00 89.81 92 GLU A CA 1
ATOM 758 C C . GLU A 1 92 ? 9.604 -13.605 8.533 1.00 89.81 92 GLU A C 1
ATOM 760 O O . GLU A 1 92 ? 10.080 -12.476 8.680 1.00 89.81 92 GLU A O 1
ATOM 765 N N . PHE A 1 93 ? 8.374 -13.927 8.938 1.00 88.94 93 PHE A N 1
ATOM 766 C CA . PHE A 1 93 ? 7.451 -12.966 9.530 1.00 88.94 93 PHE A CA 1
ATOM 767 C C . PHE A 1 93 ? 6.778 -13.535 10.772 1.00 88.94 93 PHE A C 1
ATOM 769 O O . PHE A 1 93 ? 6.316 -14.675 10.766 1.00 88.94 93 PHE A O 1
ATOM 776 N N . THR A 1 94 ? 6.657 -12.707 11.809 1.00 89.06 94 THR A N 1
ATOM 777 C CA . THR A 1 94 ? 5.815 -13.017 12.974 1.00 89.06 94 THR A CA 1
ATOM 778 C C . THR A 1 94 ? 4.334 -13.031 12.591 1.00 89.06 94 THR A C 1
ATOM 780 O O . THR A 1 94 ? 3.603 -13.925 13.003 1.00 89.06 94 THR A O 1
ATOM 783 N N . HIS A 1 95 ? 3.912 -12.071 11.763 1.00 90.62 95 HIS A N 1
ATOM 784 C CA . HIS A 1 95 ? 2.560 -11.967 11.218 1.00 90.62 95 HIS A CA 1
ATOM 785 C C . HIS A 1 95 ? 2.643 -11.861 9.695 1.00 90.62 95 HIS A C 1
ATOM 787 O O . HIS A 1 95 ? 3.482 -11.127 9.170 1.00 90.62 95 HIS A O 1
ATOM 793 N N . SER A 1 96 ? 1.799 -12.603 8.976 1.00 91.56 96 SER A N 1
ATOM 794 C CA . SER A 1 96 ? 1.856 -12.648 7.513 1.00 91.56 96 SER A CA 1
ATOM 795 C C . SER A 1 96 ? 1.525 -11.282 6.896 1.00 91.56 96 SER A C 1
ATOM 797 O O . SER A 1 96 ? 0.480 -10.720 7.225 1.00 91.56 96 SER A O 1
ATOM 799 N N . PRO A 1 97 ? 2.371 -10.755 5.994 1.00 94.94 97 PRO A N 1
ATOM 800 C CA . PRO A 1 97 ? 2.061 -9.528 5.280 1.00 94.94 97 PRO A CA 1
ATOM 801 C C . PRO A 1 97 ? 0.943 -9.737 4.260 1.00 94.94 97 PRO A C 1
ATOM 803 O O . PRO A 1 97 ? 0.792 -10.815 3.681 1.00 94.94 97 PRO A O 1
ATOM 806 N N . GLU A 1 98 ? 0.192 -8.673 4.003 1.00 95.06 98 GLU A N 1
ATOM 807 C CA . GLU A 1 98 ? -0.862 -8.631 2.993 1.00 95.06 98 GLU A CA 1
ATOM 808 C C . GLU A 1 98 ? -0.444 -7.693 1.855 1.00 95.06 98 GLU A C 1
ATOM 810 O O . GLU A 1 98 ? 0.036 -6.585 2.100 1.00 95.06 98 GLU A O 1
ATOM 815 N N . VAL A 1 99 ? -0.626 -8.117 0.601 1.00 95.75 99 VAL A N 1
ATOM 816 C CA . VAL A 1 99 ? -0.240 -7.324 -0.577 1.00 95.75 99 VAL A CA 1
ATOM 817 C C . VAL A 1 99 ? -1.466 -6.903 -1.372 1.00 95.75 99 VAL A C 1
ATOM 819 O O . VAL A 1 99 ? -2.320 -7.721 -1.712 1.00 95.75 99 VAL A O 1
ATOM 822 N N . TYR A 1 100 ? -1.512 -5.621 -1.718 1.00 95.69 100 TYR A N 1
ATOM 823 C CA . TYR A 1 100 ? -2.599 -4.981 -2.444 1.00 95.69 100 TYR A CA 1
ATOM 824 C C . TYR A 1 100 ? -2.058 -4.384 -3.741 1.00 95.69 100 TYR A C 1
ATOM 826 O O . TYR A 1 100 ? -1.260 -3.449 -3.718 1.00 95.69 100 TYR A O 1
ATOM 834 N N . TYR A 1 101 ? -2.499 -4.928 -4.875 1.00 93.06 101 TYR A N 1
ATOM 835 C CA . TYR A 1 101 ? -2.075 -4.497 -6.207 1.00 93.06 101 TYR A CA 1
ATOM 836 C C . TYR A 1 101 ? -3.162 -3.659 -6.882 1.00 93.06 101 TYR A C 1
ATOM 838 O O . TYR A 1 101 ? -4.195 -4.207 -7.273 1.00 93.06 101 TYR A O 1
ATOM 846 N N . TYR A 1 102 ? -2.888 -2.377 -7.103 1.00 91.69 102 TYR A N 1
ATOM 847 C CA . TYR A 1 102 ? -3.724 -1.456 -7.876 1.00 91.69 102 TYR A CA 1
ATOM 848 C C . TYR A 1 102 ? -3.158 -1.306 -9.294 1.00 91.69 102 TYR A C 1
ATOM 850 O O . TYR A 1 102 ? -2.189 -1.987 -9.647 1.00 91.69 102 TYR A O 1
ATOM 858 N N . ASP A 1 103 ? -3.781 -0.461 -10.115 1.00 87.81 103 ASP A N 1
ATOM 859 C CA . ASP A 1 103 ? -3.353 -0.257 -11.503 1.00 87.81 103 ASP A CA 1
ATOM 860 C C . ASP A 1 103 ? -1.957 0.386 -11.571 1.00 87.81 103 ASP A C 1
ATOM 862 O O . ASP A 1 103 ? -1.059 -0.170 -12.206 1.00 87.81 103 ASP A O 1
ATOM 866 N N . ASP A 1 104 ? -1.745 1.477 -10.826 1.00 89.00 104 ASP A N 1
ATOM 867 C CA . ASP A 1 104 ? -0.523 2.297 -10.918 1.00 89.00 104 ASP A CA 1
ATOM 868 C C . ASP A 1 104 ? 0.380 2.235 -9.672 1.00 89.00 104 ASP A C 1
ATOM 870 O O . ASP A 1 104 ? 1.457 2.837 -9.631 1.00 89.00 104 ASP A O 1
ATOM 874 N N . PHE A 1 105 ? -0.043 1.511 -8.635 1.00 94.56 105 PHE A N 1
ATOM 875 C CA . PHE A 1 105 ? 0.699 1.380 -7.383 1.00 94.56 105 PHE A CA 1
ATOM 876 C C . PHE A 1 105 ? 0.416 0.043 -6.684 1.00 94.56 105 PHE A C 1
ATOM 878 O O . PHE A 1 105 ? -0.540 -0.669 -6.998 1.00 94.56 105 PHE A O 1
ATOM 885 N N . ALA A 1 106 ? 1.255 -0.309 -5.719 1.00 95.50 106 ALA A N 1
ATOM 886 C CA . ALA A 1 106 ? 1.086 -1.471 -4.861 1.00 95.50 106 ALA A CA 1
ATOM 887 C C . ALA A 1 106 ? 1.378 -1.091 -3.410 1.00 95.50 106 ALA A C 1
ATOM 889 O O . ALA A 1 106 ? 2.226 -0.243 -3.144 1.00 95.50 106 ALA A O 1
ATOM 890 N N . ILE A 1 107 ? 0.681 -1.726 -2.473 1.00 96.69 107 ILE A N 1
ATOM 891 C CA . ILE A 1 107 ? 0.907 -1.550 -1.039 1.00 96.69 107 ILE A CA 1
ATOM 892 C C . ILE A 1 107 ? 1.166 -2.915 -0.415 1.00 96.69 107 ILE A C 1
ATOM 894 O O . ILE A 1 107 ? 0.383 -3.843 -0.614 1.00 96.69 107 ILE A O 1
ATOM 898 N N . ILE A 1 108 ? 2.237 -3.028 0.366 1.00 96.62 108 ILE A N 1
ATOM 899 C CA . ILE A 1 108 ? 2.441 -4.151 1.280 1.00 96.62 108 ILE A CA 1
ATOM 900 C C . ILE A 1 108 ? 2.108 -3.675 2.686 1.00 96.62 108 ILE A C 1
ATOM 902 O O . ILE A 1 108 ? 2.721 -2.727 3.170 1.00 96.62 108 ILE A O 1
ATOM 906 N N . TYR A 1 109 ? 1.170 -4.338 3.346 1.00 96.25 109 TYR A N 1
ATOM 907 C CA . TYR A 1 109 ? 0.877 -4.144 4.756 1.00 96.25 109 TYR A CA 1
ATOM 908 C C . TYR A 1 109 ? 1.587 -5.214 5.586 1.00 96.25 109 TYR A C 1
ATOM 910 O O . TYR A 1 109 ? 1.347 -6.406 5.403 1.00 96.25 109 TYR A O 1
ATOM 918 N N . PHE A 1 110 ? 2.442 -4.786 6.514 1.00 94.69 110 PHE A N 1
ATOM 919 C CA . PHE A 1 110 ? 3.052 -5.651 7.519 1.00 94.69 110 PHE A CA 1
ATOM 920 C C . PHE A 1 110 ? 2.390 -5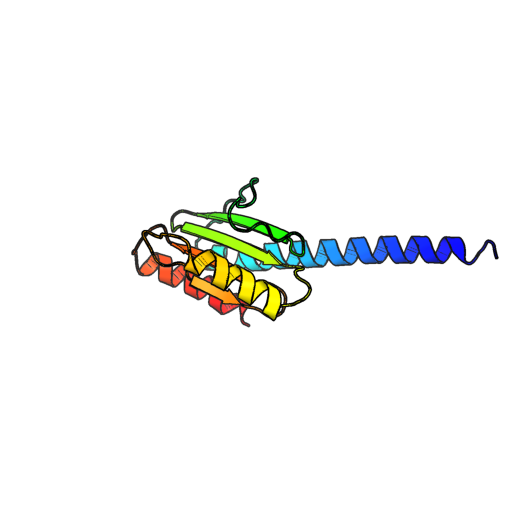.388 8.880 1.00 94.69 110 PHE A C 1
ATOM 922 O O . PHE A 1 110 ? 2.679 -4.361 9.507 1.00 94.69 110 PHE A O 1
ATOM 929 N N . PRO A 1 111 ? 1.509 -6.285 9.351 1.00 95.19 111 PRO A N 1
ATOM 930 C CA . PRO A 1 111 ? 0.912 -6.166 10.674 1.00 95.19 111 PRO A CA 1
ATOM 931 C C . PRO A 1 111 ? 1.958 -6.356 11.779 1.00 95.19 111 PRO A C 1
ATOM 933 O O . PRO A 1 111 ? 2.805 -7.247 11.711 1.00 95.19 111 PRO A O 1
ATOM 936 N N . HIS A 1 112 ? 1.870 -5.546 12.835 1.00 92.06 112 HIS A N 1
ATOM 937 C CA . HIS A 1 112 ? 2.616 -5.769 14.085 1.00 92.06 112 HIS A CA 1
ATOM 938 C C . HIS A 1 112 ? 1.775 -6.490 15.149 1.00 92.06 112 HIS A C 1
ATOM 940 O O . HIS A 1 112 ? 2.240 -6.699 16.269 1.00 92.06 112 HIS A O 1
ATOM 946 N N . THR A 1 113 ? 0.522 -6.829 14.831 1.00 85.25 113 THR A N 1
ATOM 947 C CA . THR A 1 113 ? -0.428 -7.396 15.784 1.00 85.25 113 THR A CA 1
ATOM 948 C C . THR A 1 113 ? -1.521 -8.235 15.117 1.00 85.25 113 THR A C 1
ATOM 950 O O . THR A 1 113 ? -1.890 -8.010 13.964 1.00 85.25 113 THR A O 1
ATOM 953 N N . ASP A 1 114 ? -2.101 -9.159 15.888 1.00 84.62 114 ASP A N 1
ATOM 954 C CA . ASP A 1 114 ? -3.300 -9.928 15.532 1.00 84.62 114 ASP A CA 1
ATOM 955 C C . ASP A 1 114 ? -4.610 -9.242 15.982 1.00 84.62 114 ASP A C 1
ATOM 957 O O . ASP A 1 114 ? -5.683 -9.850 15.921 1.00 84.62 114 ASP A O 1
ATOM 961 N N . HIS A 1 115 ? -4.562 -7.986 16.453 1.00 88.00 115 HIS A N 1
ATOM 962 C CA . HIS A 1 115 ? -5.759 -7.221 16.825 1.00 88.00 115 HIS A CA 1
ATOM 963 C C . HIS A 1 115 ? -6.710 -7.061 15.628 1.00 88.00 115 HIS A C 1
ATOM 965 O O . HIS A 1 115 ? -6.518 -6.204 14.766 1.00 88.00 115 HIS A O 1
ATOM 971 N N . GLN A 1 116 ? -7.775 -7.869 15.609 1.00 88.31 116 GLN A N 1
ATOM 972 C CA . GLN A 1 116 ? -8.716 -7.938 14.488 1.00 88.31 116 GLN A CA 1
ATOM 973 C C . GLN A 1 116 ? -9.329 -6.586 14.121 1.00 88.31 116 GLN A C 1
ATOM 975 O O . GLN A 1 116 ? -9.376 -6.274 12.938 1.00 88.31 116 GLN A O 1
ATOM 980 N N . GLU A 1 117 ? -9.738 -5.773 15.101 1.00 92.31 117 GLU A N 1
ATOM 981 C CA . GLU A 1 117 ? -10.353 -4.462 14.836 1.00 92.31 117 GLU A CA 1
ATOM 982 C C . GLU A 1 117 ? -9.402 -3.522 14.081 1.00 92.31 117 GLU A C 1
ATOM 984 O O . GLU A 1 117 ? -9.803 -2.836 13.143 1.00 92.31 117 GLU A O 1
ATOM 989 N N . LEU A 1 118 ? -8.126 -3.494 14.468 1.00 91.69 118 LEU A N 1
ATOM 990 C CA . LEU A 1 118 ? -7.135 -2.627 13.838 1.00 91.69 118 LEU A CA 1
ATOM 991 C C . LEU A 1 118 ? -6.795 -3.113 12.427 1.00 91.69 118 LEU A C 1
ATOM 993 O O . LEU A 1 118 ? -6.755 -2.314 11.495 1.00 91.69 118 LEU A O 1
ATOM 997 N N . ASN A 1 119 ? -6.638 -4.427 12.258 1.00 93.06 119 ASN A N 1
ATOM 998 C CA . ASN A 1 119 ? -6.408 -5.034 10.949 1.00 93.06 119 ASN A CA 1
ATOM 999 C C . ASN A 1 119 ? -7.617 -4.821 10.019 1.00 93.06 119 ASN A C 1
ATOM 1001 O O . ASN A 1 119 ? -7.444 -4.588 8.828 1.00 93.06 119 ASN A O 1
ATOM 1005 N N . GLU A 1 120 ? -8.843 -4.844 10.548 1.00 95.19 120 GLU A N 1
ATOM 1006 C CA . GLU A 1 120 ? -10.062 -4.541 9.792 1.00 95.19 120 GLU A CA 1
ATOM 1007 C C . GLU A 1 120 ? -10.114 -3.075 9.345 1.00 95.19 120 GLU A C 1
ATOM 1009 O O . GLU A 1 120 ? -10.385 -2.818 8.175 1.00 95.19 120 GLU A O 1
ATOM 1014 N N . LYS A 1 121 ? -9.748 -2.120 10.211 1.00 96.19 121 LYS A N 1
ATOM 1015 C CA . LYS A 1 121 ? -9.605 -0.703 9.822 1.00 96.19 121 LYS A CA 1
ATOM 1016 C C . LYS A 1 121 ? -8.594 -0.518 8.690 1.00 96.19 121 LYS A C 1
ATOM 1018 O O . LYS A 1 121 ? -8.873 0.199 7.733 1.00 96.19 121 LYS A O 1
ATOM 1023 N N . VAL A 1 122 ? -7.447 -1.200 8.751 1.00 96.38 122 VAL A N 1
ATOM 1024 C CA . VAL A 1 122 ? -6.447 -1.164 7.668 1.00 96.38 122 VAL A CA 1
ATOM 1025 C C . VAL A 1 122 ? -7.029 -1.718 6.366 1.00 96.38 122 VAL A C 1
ATOM 1027 O O . VAL A 1 122 ? -6.899 -1.085 5.320 1.00 96.38 122 VAL A O 1
ATOM 1030 N N . ARG A 1 123 ? -7.710 -2.869 6.415 1.00 95.38 123 ARG A N 1
ATOM 1031 C CA . ARG A 1 123 ? -8.352 -3.460 5.228 1.00 95.38 123 ARG A CA 1
ATOM 1032 C C . ARG A 1 123 ? -9.413 -2.541 4.636 1.00 95.38 123 ARG A C 1
ATOM 1034 O O . ARG A 1 123 ? -9.417 -2.351 3.427 1.00 95.38 123 ARG A O 1
ATOM 1041 N N . ASN A 1 124 ? -10.243 -1.915 5.469 1.00 96.12 124 ASN A N 1
ATOM 1042 C CA . ASN A 1 124 ? -11.250 -0.951 5.025 1.00 96.12 124 ASN A CA 1
ATOM 1043 C C . ASN A 1 124 ? -10.610 0.260 4.334 1.00 96.12 124 ASN A C 1
ATOM 1045 O O . ASN A 1 124 ? -11.064 0.659 3.261 1.00 96.12 124 ASN A O 1
ATOM 1049 N N . ALA A 1 125 ? -9.537 0.818 4.907 1.00 96.69 125 ALA A N 1
ATOM 1050 C CA . ALA A 1 125 ? -8.794 1.919 4.294 1.00 96.69 125 ALA A CA 1
ATOM 1051 C C . ALA A 1 125 ? -8.255 1.528 2.908 1.00 96.69 125 ALA A C 1
ATOM 1053 O O . ALA A 1 125 ? -8.434 2.264 1.938 1.00 96.69 125 ALA A O 1
ATOM 1054 N N . LEU A 1 126 ? -7.655 0.340 2.795 1.00 95.88 126 LEU A N 1
ATOM 1055 C CA . LEU A 1 126 ? -7.105 -0.173 1.539 1.00 95.88 126 LEU A CA 1
ATOM 1056 C C . LEU A 1 126 ? -8.202 -0.506 0.516 1.00 95.88 126 LEU A C 1
ATOM 1058 O O . LEU A 1 126 ? -8.073 -0.178 -0.660 1.00 95.88 126 LEU A O 1
ATOM 1062 N N . ASP A 1 127 ? -9.320 -1.092 0.934 1.00 93.81 127 ASP A N 1
ATOM 1063 C CA . ASP A 1 127 ? -10.427 -1.424 0.034 1.00 93.81 127 ASP A CA 1
ATOM 1064 C C . ASP A 1 127 ? -11.058 -0.179 -0.603 1.00 93.81 127 ASP A C 1
ATOM 1066 O O . ASP A 1 127 ? -11.408 -0.215 -1.785 1.00 93.81 127 ASP A O 1
ATOM 1070 N N . LYS A 1 128 ? -11.113 0.955 0.108 1.00 91.94 128 LYS A N 1
ATOM 1071 C CA . LYS A 1 128 ? -11.552 2.241 -0.469 1.00 91.94 128 LYS A CA 1
ATOM 1072 C C . LYS A 1 128 ? -10.659 2.730 -1.606 1.00 91.94 128 LYS A C 1
ATOM 1074 O O . LYS A 1 128 ? -11.124 3.467 -2.470 1.00 91.94 128 LYS A O 1
ATOM 1079 N N . LEU A 1 129 ? -9.386 2.335 -1.633 1.00 92.56 129 LEU A N 1
ATOM 1080 C CA . LEU A 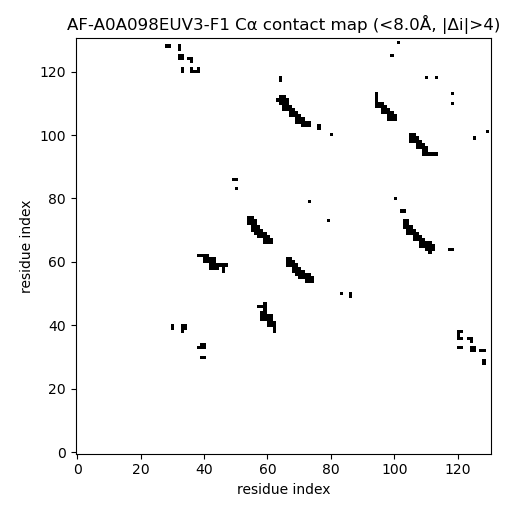1 129 ? -8.463 2.730 -2.698 1.00 92.56 129 LEU A CA 1
ATOM 1081 C C . LEU A 1 129 ? -8.725 1.986 -4.014 1.00 92.56 129 LEU A C 1
ATOM 1083 O O . LEU A 1 129 ? -8.256 2.454 -5.052 1.00 92.56 129 LEU A O 1
ATOM 1087 N N . LYS A 1 130 ? -9.464 0.864 -3.973 1.00 84.38 130 LYS A N 1
ATOM 1088 C CA . LYS A 1 130 ? -9.865 0.073 -5.152 1.00 84.38 130 LYS A CA 1
ATOM 1089 C C . LYS A 1 130 ? -11.014 0.716 -5.940 1.00 84.38 130 LYS A C 1
ATOM 1091 O O . LYS A 1 130 ? -11.266 0.288 -7.064 1.00 84.38 130 LYS A O 1
ATOM 1096 N N . ALA A 1 131 ? -11.717 1.677 -5.336 1.00 59.69 131 ALA A N 1
ATOM 1097 C CA . ALA A 1 131 ? -12.784 2.467 -5.949 1.00 59.69 131 ALA A CA 1
ATOM 1098 C C . ALA A 1 131 ? -12.233 3.712 -6.667 1.00 59.69 131 ALA A C 1
ATOM 1100 O O . ALA A 1 131 ? -12.863 4.085 -7.681 1.00 59.69 131 ALA A O 1
#

pLDDT: mean 85.26, std 14.46, range [47.12, 97.19]

Sequence (131 aa):
MRRLLIFLSFLLLLSACIDNQEEVKLKDKIISSFQEEGIHLEVQKDNSKSFDFPESKEENYDFEGGRIILFYNFGNRERIKERIDGNLAVMEFTHSPEVYYYDDFAIIYFPHTDHQELNEKVRNALDKLKA